Protein AF-A0A504Y8I3-F1 (afdb_monomer_lite)

Sequence (166 aa):
MLAARGIATNGRVTNEDRRWWLVHLECAPDVTPGTFVSWLDCCGTHTTKKLIERNIWTIEQVAELDSDRVDELKYKEGCLKMDVVWEHARTIITPLKQREVSGGVDIAAKKAALRKKLDEKHGEAAPAAAESASTEAHRGTAEAAVEDEAVGNIVDRMSGGKPPRA

Foldseek 3Di:
DPPPPQPPDDDDDDVVNLVVLVVCVVVVLPDAQADFLCVFRLCDPQNSVVCVVVVHTGLNSLLPDDPVVLCCCCPVSPSVCSNRSNVSSVSCNVVRVVCVVVVDVCPVVVVVVVVVVVVVVVVVVVVVVVVVVVVVVVVVVVVVVVVVVVPVPPPVPPPDDDDDDD

pLDDT: mean 77.39, std 20.17, range [30.19, 98.06]

Radius of gyration: 36.62 Å; chains: 1; bounding box: 90×104×48 Å

Organism: Leishmania donovani (NCBI:txid5661)

Secondary structure (DSSP, 8-state):
----------SSPPHHHHHHHHHHHHH-TT--TTSBGGGSTT--HHHHHHHHHTT--BHHHHHT--HHHHHIIIIIS--TTHHHHHHHHHHHHHHHHHHHHHS-TTHHHHHHHHHHHHHHHHHHHHHHHHHHHHHHHHHHHHHHHHHHHHHHHHHTTS--------

Structure (mmCIF, N/CA/C/O backbone):
data_AF-A0A504Y8I3-F1
#
_entry.id   AF-A0A504Y8I3-F1
#
loop_
_atom_site.group_PDB
_atom_site.id
_atom_site.type_symbol
_atom_site.label_atom_id
_atom_site.label_alt_id
_atom_site.label_comp_id
_atom_site.label_asym_id
_atom_site.label_entity_id
_atom_site.label_seq_id
_atom_site.pdbx_PDB_ins_code
_atom_site.Cartn_x
_atom_site.Cartn_y
_atom_site.Cartn_z
_atom_site.occupancy
_atom_site.B_iso_or_equiv
_atom_site.auth_seq_id
_atom_site.auth_comp_id
_atom_site.auth_asym_id
_atom_site.auth_atom_id
_atom_site.pdbx_PDB_model_num
ATOM 1 N N . MET A 1 1 ? 25.120 4.114 1.294 1.00 30.19 1 MET A N 1
ATOM 2 C CA . MET A 1 1 ? 24.185 4.523 2.364 1.00 30.19 1 MET A CA 1
ATOM 3 C C . MET A 1 1 ? 22.816 4.748 1.736 1.00 30.19 1 MET A C 1
ATOM 5 O O . MET A 1 1 ? 22.581 5.824 1.205 1.00 30.19 1 MET A O 1
ATOM 9 N N . LEU A 1 2 ? 21.946 3.731 1.722 1.00 36.34 2 LEU A N 1
ATOM 10 C CA . LEU A 1 2 ? 20.521 3.935 1.440 1.00 36.34 2 LEU A CA 1
ATOM 11 C C . LEU A 1 2 ? 19.955 4.626 2.682 1.00 36.34 2 LEU A C 1
ATOM 13 O O . LEU A 1 2 ? 19.836 4.000 3.734 1.00 36.34 2 LEU A O 1
ATOM 17 N N . ALA A 1 3 ? 19.721 5.933 2.610 1.00 33.91 3 ALA A N 1
ATOM 18 C CA . ALA A 1 3 ? 19.039 6.630 3.683 1.00 33.91 3 ALA A CA 1
ATOM 19 C C . ALA A 1 3 ? 17.615 6.070 3.747 1.00 33.91 3 ALA A C 1
ATOM 21 O O . ALA A 1 3 ? 16.793 6.365 2.882 1.00 33.91 3 ALA A O 1
ATOM 22 N N . ALA A 1 4 ? 17.346 5.235 4.751 1.00 41.19 4 ALA A N 1
ATOM 23 C CA . ALA A 1 4 ? 16.004 4.838 5.136 1.00 41.19 4 ALA A CA 1
ATOM 24 C C . ALA A 1 4 ? 15.274 6.092 5.630 1.00 41.19 4 ALA A C 1
ATOM 26 O O . ALA A 1 4 ? 15.180 6.355 6.829 1.00 41.19 4 ALA A O 1
ATOM 27 N N . ARG A 1 5 ? 14.796 6.919 4.699 1.00 44.06 5 ARG A N 1
ATOM 28 C CA . ARG A 1 5 ? 13.809 7.941 5.008 1.00 44.06 5 ARG A CA 1
ATOM 29 C C . ARG A 1 5 ? 12.512 7.167 5.221 1.00 44.06 5 ARG A C 1
ATOM 31 O O . ARG A 1 5 ? 11.751 6.918 4.295 1.00 44.06 5 ARG A O 1
ATOM 38 N N . GLY A 1 6 ? 12.333 6.682 6.448 1.00 51.31 6 GLY A N 1
ATOM 39 C CA . GLY A 1 6 ? 11.039 6.198 6.893 1.00 51.31 6 GLY A CA 1
ATOM 40 C C . GLY A 1 6 ? 10.037 7.328 6.702 1.00 51.31 6 GLY A C 1
ATOM 41 O O . GLY A 1 6 ? 10.349 8.492 6.973 1.00 51.31 6 GLY A O 1
ATOM 42 N N . ILE A 1 7 ? 8.856 7.001 6.194 1.00 61.41 7 ILE A N 1
ATOM 43 C CA . ILE A 1 7 ? 7.798 7.985 6.023 1.00 61.41 7 ILE A CA 1
ATOM 44 C C . ILE A 1 7 ? 7.319 8.424 7.398 1.00 61.41 7 ILE A C 1
ATOM 46 O O . ILE A 1 7 ? 6.530 7.766 8.070 1.00 61.41 7 ILE A O 1
ATOM 50 N N . ALA A 1 8 ? 7.859 9.556 7.829 1.00 62.66 8 ALA A N 1
ATOM 51 C CA . ALA A 1 8 ? 7.470 10.263 9.033 1.00 62.66 8 ALA A CA 1
ATOM 52 C C . ALA A 1 8 ? 6.562 11.443 8.667 1.00 62.66 8 ALA A C 1
ATOM 54 O O . ALA A 1 8 ? 6.709 12.535 9.217 1.00 62.66 8 ALA A O 1
ATOM 55 N N . THR A 1 9 ? 5.645 11.257 7.708 1.00 68.94 9 THR A N 1
ATOM 56 C CA . THR A 1 9 ? 4.693 12.312 7.358 1.00 68.94 9 THR A CA 1
ATOM 57 C C . THR A 1 9 ? 3.818 12.586 8.576 1.00 68.94 9 THR A C 1
ATOM 59 O O . THR A 1 9 ? 3.027 11.749 9.033 1.00 68.94 9 THR A O 1
ATOM 62 N N . ASN A 1 10 ? 4.010 13.772 9.144 1.00 67.12 10 ASN A N 1
ATOM 63 C CA . ASN A 1 10 ? 3.197 14.312 10.216 1.00 67.12 10 ASN A CA 1
ATOM 64 C C . ASN A 1 10 ? 2.213 15.293 9.580 1.00 67.12 10 ASN A C 1
ATOM 66 O O . ASN A 1 10 ? 2.591 16.394 9.193 1.00 67.12 10 ASN A O 1
ATOM 70 N N . GLY A 1 11 ? 0.957 14.870 9.430 1.00 75.69 11 GLY A N 1
ATOM 71 C CA . GLY A 1 11 ? -0.076 15.645 8.744 1.00 75.69 11 GLY A CA 1
ATOM 72 C C . GLY A 1 11 ? -0.423 15.063 7.375 1.00 75.69 11 GLY A C 1
ATOM 73 O O . GLY A 1 11 ? -0.600 13.856 7.248 1.00 75.69 11 GLY A O 1
ATOM 74 N N . ARG A 1 12 ? -0.578 15.926 6.365 1.00 85.06 12 ARG A N 1
ATOM 75 C CA . ARG A 1 12 ? -1.022 15.534 5.017 1.00 85.06 12 ARG A CA 1
ATOM 76 C C . ARG A 1 12 ? 0.132 14.983 4.179 1.00 85.06 12 ARG A C 1
ATOM 78 O O . ARG A 1 12 ? 1.238 15.508 4.242 1.00 85.06 12 ARG A O 1
ATOM 85 N N . VAL A 1 13 ? -0.171 13.991 3.345 1.00 91.38 13 VAL A N 1
ATOM 86 C CA . VAL A 1 13 ? 0.740 13.474 2.314 1.00 91.38 13 VAL A CA 1
ATOM 87 C C . VAL A 1 13 ? 1.003 14.552 1.264 1.00 91.38 13 VAL A C 1
ATOM 89 O O . VAL A 1 13 ? 0.070 15.135 0.705 1.00 91.38 13 VAL A O 1
ATOM 92 N N . THR A 1 14 ? 2.277 14.818 0.992 1.00 92.50 14 THR A N 1
ATOM 93 C CA . THR A 1 14 ? 2.736 15.834 0.038 1.00 92.50 14 THR A CA 1
ATOM 94 C C . THR A 1 14 ? 3.143 15.217 -1.302 1.00 92.50 14 THR A C 1
ATOM 96 O O . THR A 1 14 ? 3.294 14.003 -1.441 1.00 92.50 14 THR A O 1
ATOM 99 N N . ASN A 1 15 ? 3.370 16.058 -2.316 1.00 92.56 15 ASN A N 1
ATOM 100 C CA . ASN A 1 15 ? 3.905 15.593 -3.600 1.00 92.56 15 ASN A CA 1
ATOM 101 C C . ASN A 1 15 ? 5.332 15.031 -3.483 1.00 92.56 15 ASN A C 1
ATOM 103 O O . ASN A 1 15 ? 5.707 14.179 -4.287 1.00 92.56 15 ASN A O 1
ATOM 107 N N . GLU A 1 16 ? 6.117 15.476 -2.495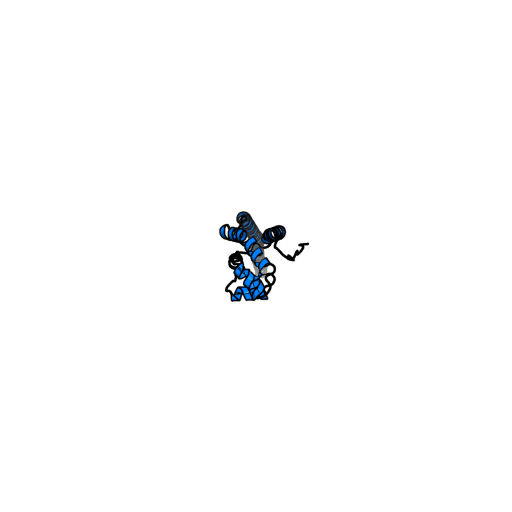 1.00 91.19 16 GLU A N 1
ATOM 108 C CA . GLU A 1 16 ? 7.448 14.920 -2.226 1.00 91.19 16 GLU A CA 1
ATOM 109 C C . GLU A 1 16 ? 7.338 13.470 -1.739 1.00 91.19 16 GLU A C 1
ATOM 111 O O . GLU A 1 16 ? 8.031 12.602 -2.267 1.00 91.19 16 GLU A O 1
ATOM 116 N N . ASP A 1 17 ? 6.400 13.188 -0.827 1.00 92.38 17 ASP A N 1
ATOM 117 C CA . ASP A 1 17 ? 6.122 11.827 -0.344 1.00 92.38 17 ASP A CA 1
ATOM 118 C C . ASP A 1 17 ? 5.667 10.913 -1.493 1.00 92.38 17 ASP A C 1
ATOM 120 O O . ASP A 1 17 ? 6.167 9.801 -1.665 1.00 92.38 17 ASP A O 1
ATOM 124 N N . ARG A 1 18 ? 4.777 11.412 -2.360 1.00 94.31 18 ARG A N 1
ATOM 125 C CA . ARG A 1 18 ? 4.330 10.659 -3.542 1.00 94.31 18 ARG A CA 1
ATOM 126 C C . ARG A 1 18 ? 5.480 10.352 -4.490 1.00 94.31 18 ARG A C 1
ATOM 128 O O . ARG A 1 18 ? 5.577 9.243 -5.014 1.00 94.31 18 ARG A O 1
ATOM 135 N N . ARG A 1 19 ? 6.368 11.323 -4.718 1.00 93.25 19 ARG A N 1
ATOM 136 C CA . ARG A 1 19 ? 7.543 11.121 -5.571 1.00 93.25 19 ARG A CA 1
ATOM 137 C C . ARG A 1 19 ? 8.513 10.122 -4.947 1.00 93.25 19 ARG A C 1
ATOM 139 O O . ARG A 1 19 ? 9.066 9.305 -5.679 1.00 93.25 19 ARG A O 1
ATOM 146 N N . TRP A 1 20 ? 8.682 10.162 -3.628 1.00 92.75 20 TRP A N 1
ATOM 147 C CA . TRP A 1 20 ? 9.490 9.202 -2.883 1.00 92.75 20 TRP A CA 1
ATOM 148 C C . TRP A 1 20 ? 8.994 7.766 -3.082 1.00 92.75 20 TRP A C 1
ATOM 150 O O . TRP A 1 20 ? 9.799 6.910 -3.455 1.00 92.75 20 TRP A O 1
ATOM 160 N N . TRP A 1 21 ? 7.687 7.516 -2.944 1.00 94.62 21 TRP A N 1
ATOM 161 C CA . TRP A 1 21 ? 7.088 6.202 -3.214 1.00 94.62 21 TRP A CA 1
ATOM 162 C C . TRP A 1 21 ? 7.336 5.711 -4.633 1.00 94.62 21 TRP A C 1
ATOM 164 O O . TRP A 1 21 ? 7.724 4.564 -4.830 1.00 94.62 21 TRP A O 1
ATOM 174 N N . LEU A 1 22 ? 7.158 6.580 -5.627 1.00 92.19 22 LEU A N 1
ATOM 175 C CA . LEU A 1 22 ? 7.360 6.206 -7.027 1.00 92.19 22 LEU A CA 1
ATOM 176 C C . LEU A 1 22 ? 8.813 5.818 -7.322 1.00 92.19 22 LEU A C 1
ATOM 178 O O . LEU A 1 22 ? 9.038 4.864 -8.060 1.00 92.19 22 LEU A O 1
ATOM 182 N N . VAL A 1 23 ? 9.785 6.518 -6.728 1.00 89.69 23 VAL A N 1
ATOM 183 C CA . VAL A 1 23 ? 11.209 6.160 -6.844 1.00 89.69 23 VAL A CA 1
ATOM 184 C C . VAL A 1 23 ? 11.486 4.821 -6.151 1.00 89.69 23 VAL A C 1
ATOM 186 O O . VAL A 1 23 ? 12.142 3.957 -6.723 1.00 89.69 23 VAL A O 1
ATOM 189 N N . HIS A 1 24 ? 10.941 4.600 -4.952 1.00 89.00 24 HIS A N 1
ATOM 190 C CA . HIS A 1 24 ? 11.156 3.350 -4.209 1.00 89.00 24 HIS A CA 1
ATOM 191 C C . HIS A 1 24 ? 10.450 2.145 -4.833 1.00 8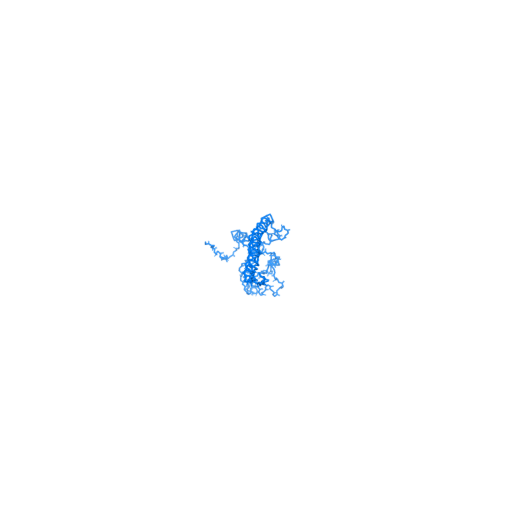9.00 24 HIS A C 1
ATOM 193 O O . HIS A 1 24 ? 10.888 1.011 -4.644 1.00 89.00 24 HIS A O 1
ATOM 199 N N . LEU A 1 25 ? 9.415 2.371 -5.643 1.00 88.50 25 LEU A N 1
ATOM 200 C CA . LEU A 1 25 ? 8.758 1.318 -6.408 1.00 88.50 25 LEU A CA 1
ATOM 201 C C . LEU A 1 25 ? 9.702 0.672 -7.439 1.00 88.50 25 LEU A C 1
ATOM 203 O O . LEU A 1 25 ? 9.467 -0.459 -7.864 1.00 88.50 25 LEU A O 1
ATOM 207 N N . GLU A 1 26 ? 10.764 1.352 -7.878 1.00 83.44 26 GLU A N 1
ATOM 208 C CA . GLU A 1 26 ? 11.809 0.760 -8.732 1.00 83.44 26 GLU A CA 1
ATOM 209 C C . GLU A 1 26 ? 12.683 -0.242 -7.966 1.00 83.44 26 GLU A C 1
ATOM 211 O O . GLU A 1 26 ? 13.138 -1.227 -8.543 1.00 83.44 26 GLU A O 1
ATOM 216 N N . CYS A 1 27 ? 12.861 -0.047 -6.655 1.00 85.88 27 CYS A N 1
ATOM 217 C CA . CYS A 1 27 ? 13.613 -0.965 -5.799 1.00 85.88 27 CYS A CA 1
ATOM 218 C C . CYS A 1 27 ? 12.859 -2.271 -5.499 1.00 85.88 27 CYS A C 1
ATOM 220 O O . CYS A 1 27 ? 13.483 -3.229 -5.047 1.00 85.88 27 CYS A O 1
ATOM 222 N N . ALA A 1 28 ? 11.547 -2.316 -5.745 1.00 86.38 28 ALA A N 1
ATOM 223 C CA . ALA A 1 28 ? 10.684 -3.462 -5.467 1.00 86.38 28 ALA A CA 1
ATOM 224 C C . ALA A 1 28 ? 10.021 -3.978 -6.767 1.00 86.38 28 ALA A C 1
ATOM 226 O O . ALA A 1 28 ? 8.855 -3.677 -7.048 1.00 86.38 28 ALA A O 1
ATOM 227 N N . PRO A 1 29 ? 10.773 -4.696 -7.626 1.00 85.12 29 PRO A N 1
ATOM 228 C CA . PRO A 1 29 ? 10.298 -5.135 -8.942 1.00 85.12 29 PRO A CA 1
ATOM 229 C C . PRO A 1 29 ? 9.290 -6.294 -8.889 1.00 85.12 29 PRO A C 1
ATOM 231 O O . PRO A 1 29 ? 8.608 -6.553 -9.879 1.00 85.12 29 PRO A O 1
ATOM 234 N N . ASP A 1 30 ? 9.228 -7.005 -7.768 1.00 85.12 30 ASP A N 1
ATOM 235 C CA . ASP A 1 30 ? 8.361 -8.150 -7.481 1.00 85.12 30 ASP A CA 1
ATOM 236 C C . ASP A 1 30 ? 6.987 -7.750 -6.919 1.00 85.12 30 ASP A C 1
ATOM 238 O O . ASP A 1 30 ? 6.089 -8.585 -6.816 1.00 85.12 30 ASP A O 1
ATOM 242 N N . VAL A 1 31 ? 6.801 -6.471 -6.588 1.00 90.88 31 VAL A N 1
ATOM 243 C CA . VAL A 1 31 ? 5.529 -5.948 -6.083 1.00 90.88 31 VAL A CA 1
ATOM 244 C C . VAL A 1 31 ? 4.518 -5.844 -7.220 1.00 90.88 31 VAL A C 1
ATOM 246 O O . VAL A 1 31 ? 4.808 -5.335 -8.305 1.00 90.88 31 VAL A O 1
ATOM 249 N N . THR A 1 32 ? 3.304 -6.306 -6.944 1.00 93.50 32 THR A N 1
ATOM 250 C CA . THR A 1 32 ? 2.164 -6.356 -7.866 1.00 93.50 32 THR A CA 1
ATOM 251 C C . THR A 1 32 ? 0.945 -5.679 -7.227 1.00 93.50 32 THR A C 1
ATOM 253 O O . THR A 1 32 ? 0.932 -5.481 -6.009 1.00 93.50 32 THR A O 1
ATOM 256 N N . PRO A 1 33 ? -0.109 -5.337 -7.993 1.00 95.75 33 PRO A N 1
ATOM 257 C CA . PRO A 1 33 ? -1.368 -4.850 -7.414 1.00 95.75 33 PRO A CA 1
ATOM 258 C C . PRO A 1 33 ? -1.976 -5.805 -6.371 1.00 95.75 33 PRO A C 1
ATOM 260 O O . PRO A 1 33 ? -2.548 -5.358 -5.375 1.00 95.75 33 PRO A O 1
ATOM 263 N N . GLY A 1 34 ? -1.790 -7.115 -6.567 1.00 95.62 34 GLY A N 1
ATOM 264 C CA . GLY A 1 34 ? -2.233 -8.174 -5.659 1.00 95.62 34 GLY A CA 1
ATOM 265 C C . GLY A 1 34 ? -1.330 -8.410 -4.443 1.00 95.62 34 GLY A C 1
ATOM 266 O O . GLY A 1 34 ? -1.627 -9.286 -3.631 1.00 95.62 34 GLY A O 1
ATOM 267 N N . THR A 1 35 ? -0.231 -7.665 -4.289 1.00 96.38 35 THR A N 1
ATOM 268 C CA . THR A 1 35 ? 0.655 -7.801 -3.126 1.00 96.38 35 THR A CA 1
ATOM 269 C C . THR A 1 35 ? -0.097 -7.480 -1.830 1.00 96.38 35 THR A C 1
ATOM 271 O O . THR A 1 35 ? -0.979 -6.621 -1.786 1.00 96.38 35 THR A O 1
ATOM 274 N N . PHE A 1 36 ? 0.249 -8.207 -0.766 1.00 97.69 36 PHE A N 1
ATOM 275 C CA . PHE A 1 36 ? -0.415 -8.120 0.530 1.00 97.69 36 PHE A CA 1
ATOM 276 C C . PHE A 1 36 ? -0.250 -6.739 1.194 1.00 97.69 36 PHE A C 1
ATOM 278 O O . PHE A 1 36 ? 0.821 -6.131 1.128 1.00 97.69 36 PHE A O 1
ATOM 285 N N . VAL A 1 37 ? -1.297 -6.261 1.883 1.00 96.00 37 VAL A N 1
ATOM 286 C CA . VAL A 1 37 ? -1.380 -4.888 2.436 1.00 96.00 37 VAL A CA 1
ATOM 287 C C . VAL A 1 37 ? -0.249 -4.496 3.387 1.00 96.00 37 VAL A C 1
ATOM 289 O O . VAL A 1 37 ? 0.071 -3.315 3.485 1.00 96.00 37 VAL A O 1
ATOM 292 N N . SER A 1 38 ? 0.396 -5.453 4.065 1.00 94.19 38 SER A N 1
ATOM 293 C CA . SER A 1 38 ? 1.483 -5.145 5.006 1.00 94.19 38 SER A CA 1
ATOM 294 C C . SER A 1 38 ? 2.749 -4.607 4.337 1.00 94.19 38 SER A C 1
ATOM 296 O O . SER A 1 38 ? 3.659 -4.183 5.040 1.00 94.19 38 SER A O 1
ATOM 298 N N . TRP A 1 39 ? 2.840 -4.665 3.005 1.00 95.81 39 TRP A N 1
ATOM 299 C CA . TRP A 1 39 ? 3.931 -4.044 2.257 1.00 95.81 39 TRP A CA 1
ATOM 300 C C . TRP A 1 39 ? 3.827 -2.511 2.237 1.00 95.81 39 TRP A C 1
ATOM 302 O O . TRP A 1 39 ? 4.835 -1.827 2.095 1.00 95.81 39 TRP A O 1
ATOM 312 N N . LEU A 1 40 ? 2.621 -1.957 2.399 1.00 95.62 40 LEU A N 1
ATOM 313 C CA . LEU A 1 40 ? 2.412 -0.513 2.388 1.00 95.62 40 LEU A CA 1
ATOM 314 C C . LEU A 1 40 ? 3.074 0.155 3.601 1.00 95.62 40 LEU A C 1
ATOM 316 O O . LEU A 1 40 ? 2.909 -0.272 4.745 1.00 95.62 40 LEU A O 1
ATOM 320 N N . ASP A 1 41 ? 3.758 1.269 3.346 1.00 93.50 41 ASP A N 1
ATOM 321 C CA . ASP A 1 41 ? 4.302 2.136 4.390 1.00 93.50 41 ASP A CA 1
ATOM 322 C C . ASP A 1 41 ? 3.261 2.495 5.455 1.00 93.50 41 ASP A C 1
ATOM 324 O O . ASP A 1 41 ? 2.103 2.796 5.163 1.00 93.50 41 ASP A O 1
ATOM 328 N N . CYS A 1 42 ? 3.704 2.475 6.715 1.00 92.00 42 CYS A N 1
ATOM 329 C CA . CYS A 1 42 ? 2.881 2.721 7.901 1.00 92.00 42 CYS A CA 1
ATOM 330 C C . CYS A 1 42 ? 1.715 1.729 8.117 1.00 92.00 42 CYS A C 1
ATOM 332 O O . CYS A 1 42 ? 0.904 1.943 9.026 1.00 92.00 42 CYS A O 1
ATOM 334 N N . CYS A 1 43 ? 1.645 0.616 7.375 1.00 93.50 43 CYS A N 1
ATOM 335 C CA . CYS A 1 43 ? 0.665 -0.446 7.611 1.00 93.50 43 CYS A CA 1
ATOM 336 C C . CYS A 1 43 ? 1.108 -1.369 8.759 1.00 93.50 43 CYS A C 1
ATOM 338 O O . CYS A 1 43 ? 1.597 -2.482 8.566 1.00 93.50 43 CYS A O 1
ATOM 340 N N . GLY A 1 44 ? 0.950 -0.881 9.992 1.00 94.38 44 GLY A N 1
ATOM 341 C CA . GLY A 1 44 ? 1.237 -1.654 11.200 1.00 94.38 44 GLY A CA 1
ATOM 342 C C . GLY A 1 44 ? 0.289 -2.843 11.399 1.00 94.38 44 GLY A C 1
ATOM 343 O O . GLY A 1 44 ? -0.773 -2.936 10.786 1.00 94.38 44 GLY A O 1
ATOM 344 N N . THR A 1 45 ? 0.638 -3.737 12.327 1.00 96.44 45 THR A N 1
ATOM 345 C CA . THR A 1 45 ? -0.116 -4.977 12.598 1.00 96.44 45 THR A CA 1
ATOM 346 C C . THR A 1 45 ? -1.590 -4.740 12.925 1.00 96.44 45 THR A C 1
ATOM 348 O O . THR A 1 45 ? -2.441 -5.508 12.482 1.00 96.44 45 THR A O 1
ATOM 351 N N . HIS A 1 46 ? -1.905 -3.681 13.674 1.00 96.69 46 HIS A N 1
ATOM 352 C CA . HIS A 1 46 ? -3.282 -3.312 13.995 1.00 96.69 46 HIS A CA 1
ATOM 353 C C . HIS A 1 46 ? -4.079 -2.930 12.736 1.00 96.69 46 HIS A C 1
ATOM 355 O O . HIS A 1 46 ? -5.142 -3.496 12.493 1.00 96.69 46 HIS A O 1
ATOM 361 N N . THR A 1 47 ? -3.533 -2.041 11.899 1.00 96.62 47 THR A N 1
ATOM 362 C CA . THR A 1 47 ? -4.151 -1.637 10.625 1.00 96.62 47 THR A CA 1
ATOM 363 C C . THR A 1 47 ? -4.359 -2.842 9.712 1.00 96.62 47 THR A C 1
ATOM 365 O O . THR A 1 47 ? -5.461 -3.050 9.215 1.00 96.62 47 THR A O 1
ATOM 368 N N . THR A 1 48 ? -3.345 -3.700 9.57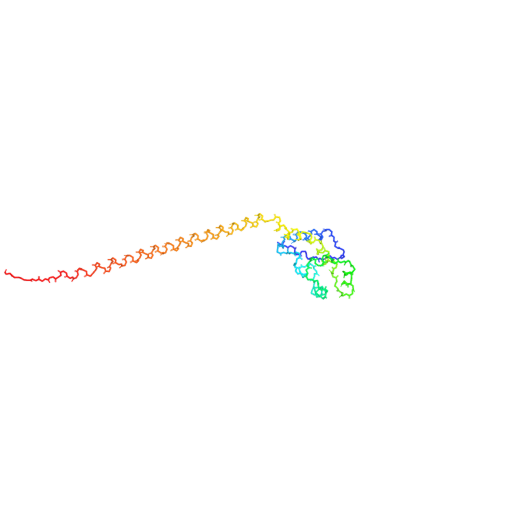4 1.00 97.31 48 THR A N 1
ATOM 369 C CA . THR A 1 48 ? -3.430 -4.930 8.775 1.00 97.31 48 THR A CA 1
ATOM 370 C C . THR A 1 48 ? -4.569 -5.838 9.245 1.00 97.31 48 THR A C 1
ATOM 372 O O . THR A 1 48 ? -5.359 -6.296 8.426 1.00 97.31 48 THR A O 1
ATOM 375 N N . LYS A 1 49 ? -4.721 -6.059 10.559 1.00 97.88 49 LYS A N 1
ATOM 376 C CA . LYS A 1 49 ? -5.833 -6.862 11.102 1.00 97.88 49 LYS A CA 1
ATOM 377 C C . LYS A 1 49 ? -7.198 -6.250 10.779 1.00 97.88 49 LYS A C 1
ATOM 379 O O . LYS A 1 49 ? -8.088 -6.968 10.340 1.00 97.88 49 LYS A O 1
ATOM 384 N N . LYS A 1 50 ? -7.350 -4.931 10.927 1.00 97.94 50 LYS A N 1
ATOM 385 C CA . LYS A 1 50 ? -8.610 -4.223 10.639 1.00 97.94 50 LYS A CA 1
ATOM 386 C C . LYS A 1 50 ? -8.985 -4.192 9.160 1.00 97.94 50 LYS A C 1
ATOM 388 O O . LYS A 1 50 ? -10.176 -4.152 8.842 1.00 97.94 50 LYS A O 1
ATOM 393 N N . LEU A 1 51 ? -7.994 -4.240 8.271 1.00 97.44 51 LEU A N 1
ATOM 394 C CA . LEU A 1 51 ? -8.201 -4.434 6.836 1.00 97.44 51 LEU A CA 1
ATOM 395 C C . LEU A 1 51 ? -8.655 -5.868 6.533 1.00 97.44 51 LEU A C 1
ATOM 397 O O . LEU A 1 51 ? -9.658 -6.052 5.845 1.00 97.44 51 LEU A O 1
ATOM 401 N N . ILE A 1 52 ? -8.007 -6.870 7.132 1.00 97.38 52 ILE A N 1
ATOM 402 C CA . ILE A 1 52 ? -8.391 -8.285 6.993 1.00 97.38 52 ILE A CA 1
ATOM 403 C C . ILE A 1 52 ? -9.820 -8.536 7.496 1.00 97.38 52 ILE A C 1
ATOM 405 O O . ILE A 1 52 ? -10.596 -9.197 6.811 1.00 97.38 52 ILE A O 1
ATOM 409 N N . GLU A 1 53 ? -10.208 -7.960 8.640 1.00 97.06 53 GLU A N 1
ATOM 410 C CA . GLU A 1 53 ? -11.580 -8.033 9.181 1.00 97.06 53 GLU A CA 1
ATOM 411 C C . GLU A 1 53 ? -12.638 -7.503 8.192 1.00 97.06 53 GLU A C 1
ATOM 413 O O . GLU A 1 53 ? -13.789 -7.932 8.222 1.00 97.06 53 GLU A O 1
ATOM 418 N N . ARG A 1 54 ? -12.250 -6.600 7.283 1.00 96.00 54 ARG A N 1
ATOM 419 C CA . ARG A 1 54 ? -13.101 -6.026 6.224 1.00 96.00 54 ARG A CA 1
ATOM 420 C C . ARG A 1 54 ? -12.925 -6.709 4.866 1.00 96.00 54 ARG A C 1
ATOM 422 O O . ARG A 1 54 ? -13.400 -6.182 3.861 1.00 96.00 54 ARG A O 1
ATOM 429 N N . ASN A 1 55 ? -12.261 -7.864 4.835 1.00 97.69 55 ASN A N 1
ATOM 430 C CA . ASN A 1 55 ? -11.931 -8.622 3.631 1.00 97.69 55 ASN A CA 1
ATOM 431 C C . ASN A 1 55 ? -11.058 -7.845 2.622 1.00 97.69 55 ASN A C 1
ATOM 433 O O . ASN A 1 55 ? -11.205 -7.996 1.409 1.00 97.69 55 ASN A O 1
ATOM 437 N N . ILE A 1 56 ? -10.151 -7.004 3.127 1.00 97.88 56 ILE A N 1
ATOM 438 C CA . ILE A 1 56 ? -9.185 -6.239 2.332 1.00 97.88 56 ILE A CA 1
ATOM 439 C C . ILE A 1 56 ? -7.802 -6.859 2.538 1.00 97.88 56 ILE A C 1
ATOM 441 O O . ILE A 1 56 ? -7.236 -6.800 3.630 1.00 97.88 56 ILE A O 1
ATOM 445 N N . TRP A 1 57 ? -7.262 -7.449 1.475 1.00 97.81 57 TRP A N 1
ATOM 446 C CA . TRP A 1 57 ? -6.032 -8.245 1.502 1.00 97.81 57 TRP A CA 1
ATOM 447 C C . TRP A 1 57 ? -4.934 -7.689 0.603 1.00 97.81 57 TRP A C 1
ATOM 449 O O . TRP A 1 57 ? -3.761 -7.975 0.837 1.00 97.81 57 TRP A O 1
ATOM 459 N N . THR A 1 58 ? -5.288 -6.879 -0.391 1.00 98.06 58 THR A N 1
ATOM 460 C CA . THR A 1 58 ? -4.374 -6.448 -1.457 1.00 98.06 58 THR A CA 1
ATOM 461 C C . THR A 1 58 ? -4.235 -4.930 -1.537 1.00 98.06 58 THR A C 1
ATOM 463 O O . THR A 1 58 ? -5.116 -4.187 -1.096 1.00 98.06 58 THR A O 1
ATOM 466 N N . ILE A 1 59 ? -3.129 -4.466 -2.128 1.00 97.56 59 ILE A N 1
ATOM 467 C CA . ILE A 1 59 ? -2.889 -3.040 -2.405 1.00 97.56 59 ILE A CA 1
ATOM 468 C C . ILE A 1 59 ? -4.004 -2.456 -3.282 1.00 97.56 59 ILE A C 1
ATOM 470 O O . ILE A 1 59 ? -4.467 -1.347 -3.017 1.00 97.56 59 ILE A O 1
ATOM 474 N N . GLU A 1 60 ? -4.465 -3.199 -4.290 1.00 97.38 60 GLU A N 1
ATOM 475 C CA . GLU A 1 60 ? -5.568 -2.780 -5.161 1.00 97.38 60 GLU A CA 1
ATOM 476 C C . GLU A 1 60 ? -6.845 -2.470 -4.375 1.00 97.38 60 GLU A C 1
ATOM 478 O O . GLU A 1 60 ? -7.382 -1.368 -4.485 1.00 97.38 60 GLU A O 1
ATOM 483 N N . GLN A 1 61 ? -7.270 -3.388 -3.507 1.00 97.94 61 GLN A N 1
ATOM 484 C CA . GLN A 1 61 ? -8.470 -3.201 -2.689 1.00 97.94 61 GLN A CA 1
ATOM 485 C C . GLN A 1 61 ? -8.342 -2.019 -1.721 1.00 97.94 61 GLN A C 1
ATOM 487 O O . GLN A 1 61 ? -9.329 -1.339 -1.449 1.00 97.94 61 GLN A O 1
ATOM 492 N N . VAL A 1 62 ? -7.140 -1.756 -1.192 1.00 97.62 62 VAL A N 1
ATOM 493 C CA . VAL A 1 62 ? -6.895 -0.571 -0.353 1.00 97.62 62 VAL A CA 1
ATOM 494 C C . VAL A 1 62 ? -7.020 0.710 -1.176 1.00 97.62 62 VAL A C 1
ATOM 496 O O . VAL A 1 62 ? -7.630 1.667 -0.706 1.00 97.62 62 VAL A O 1
ATOM 499 N N . ALA A 1 63 ? -6.480 0.747 -2.396 1.00 97.31 63 ALA A N 1
ATOM 500 C CA . ALA A 1 63 ? -6.544 1.929 -3.259 1.00 97.31 63 ALA A CA 1
ATOM 501 C C . ALA A 1 63 ? -7.980 2.284 -3.693 1.00 97.31 63 ALA A C 1
ATOM 503 O O . ALA A 1 63 ? -8.269 3.453 -3.959 1.00 97.31 63 ALA A O 1
ATOM 504 N N . GLU A 1 64 ? -8.865 1.287 -3.742 1.00 97.00 64 GLU A N 1
ATOM 505 C CA . GLU A 1 64 ? -10.286 1.425 -4.082 1.00 97.00 64 GLU A CA 1
ATOM 506 C C . GLU A 1 64 ? -11.171 1.871 -2.911 1.00 97.00 64 GLU A C 1
ATOM 508 O O . GLU A 1 64 ? -12.350 2.158 -3.118 1.00 97.00 64 GLU A O 1
ATOM 513 N N . LEU A 1 65 ? -10.632 1.966 -1.689 1.00 96.75 65 LEU A N 1
ATOM 514 C CA . LEU A 1 65 ? -11.397 2.478 -0.553 1.00 96.75 65 LEU A CA 1
ATOM 515 C C . LEU A 1 65 ? -11.849 3.921 -0.791 1.00 96.75 65 LEU A C 1
ATOM 517 O O . LEU A 1 65 ? -11.089 4.763 -1.280 1.00 96.75 65 LEU A O 1
ATOM 521 N N . ASP A 1 66 ? -13.081 4.207 -0.390 1.00 96.00 66 ASP A N 1
ATOM 522 C CA . ASP A 1 66 ? -13.623 5.554 -0.276 1.00 96.00 66 ASP A CA 1
ATOM 523 C C . ASP A 1 66 ? -13.124 6.254 0.997 1.00 96.00 66 ASP A C 1
ATOM 525 O O . ASP A 1 66 ? -12.681 5.618 1.960 1.00 96.00 66 ASP A O 1
ATOM 529 N N . SER A 1 67 ? -13.198 7.587 0.996 1.00 94.44 67 SER A N 1
ATOM 530 C CA . SER A 1 67 ? -12.765 8.415 2.125 1.00 94.44 67 SER A CA 1
ATOM 531 C C . SER A 1 67 ? -13.519 8.097 3.411 1.00 94.44 67 SER A C 1
ATOM 533 O O . SER A 1 67 ? -12.908 8.092 4.477 1.00 94.44 67 SER A O 1
ATOM 535 N N . ASP A 1 68 ? -14.813 7.785 3.322 1.00 96.56 68 ASP A N 1
ATOM 536 C CA . ASP A 1 68 ? -15.653 7.575 4.500 1.00 96.56 68 ASP A CA 1
ATOM 537 C C . ASP A 1 68 ? -15.223 6.293 5.223 1.00 96.56 68 ASP A C 1
ATOM 539 O O . ASP A 1 68 ? -15.012 6.300 6.436 1.00 96.56 68 ASP A O 1
ATOM 543 N N . ARG A 1 69 ? -14.958 5.206 4.485 1.00 95.88 69 ARG A N 1
ATOM 544 C CA . ARG A 1 69 ? -14.388 3.966 5.050 1.00 95.88 69 ARG A CA 1
ATOM 545 C C . ARG A 1 69 ? -12.995 4.165 5.642 1.00 95.88 69 ARG A C 1
ATOM 547 O O . ARG A 1 69 ? -12.666 3.528 6.647 1.00 95.88 69 ARG A O 1
ATOM 554 N N . VAL A 1 70 ? -12.168 5.016 5.036 1.00 96.50 70 VAL A N 1
ATOM 555 C CA . VAL A 1 70 ? -10.839 5.361 5.571 1.00 96.50 70 VAL A CA 1
ATOM 556 C C . VAL A 1 70 ? -10.974 6.117 6.893 1.00 96.50 70 VAL A C 1
ATOM 558 O O . VAL A 1 70 ? -10.270 5.788 7.852 1.00 96.50 70 VAL A O 1
ATOM 561 N N . ASP A 1 71 ? -11.912 7.056 6.982 1.00 95.56 71 ASP A N 1
ATOM 562 C CA . ASP A 1 71 ? -12.202 7.796 8.210 1.00 95.56 71 ASP A CA 1
ATOM 563 C C . ASP A 1 71 ? -12.774 6.884 9.301 1.00 95.56 71 ASP A C 1
ATOM 565 O O . ASP A 1 71 ? -12.372 6.982 10.461 1.00 95.56 71 ASP A O 1
ATOM 569 N N . GLU A 1 72 ? -13.634 5.924 8.960 1.00 96.62 72 GLU A N 1
ATOM 570 C CA . GLU A 1 72 ? -14.094 4.917 9.921 1.00 96.62 72 GLU A CA 1
ATOM 571 C C . GLU A 1 72 ? -12.941 4.074 10.473 1.00 96.62 72 GLU A C 1
ATOM 573 O O . GLU A 1 72 ? -12.820 3.899 11.689 1.00 96.62 72 GLU A O 1
ATOM 578 N N . LEU A 1 73 ? -12.052 3.593 9.602 1.00 96.31 73 LEU A N 1
ATOM 579 C CA . LEU A 1 73 ? -10.859 2.850 10.009 1.00 96.31 73 LEU A CA 1
ATOM 580 C C . LEU A 1 73 ? -9.932 3.699 10.889 1.00 96.31 73 LEU A C 1
ATOM 582 O O . LEU A 1 73 ? -9.373 3.201 11.869 1.00 96.31 73 LEU A O 1
ATOM 586 N N . LYS A 1 74 ? -9.773 4.984 10.573 1.00 95.56 74 LYS A N 1
ATOM 587 C CA . LYS A 1 74 ? -8.893 5.892 11.313 1.00 95.56 74 LYS A CA 1
ATOM 588 C C . LYS A 1 74 ? -9.462 6.267 12.679 1.00 95.56 74 LYS A C 1
ATOM 590 O O . LYS A 1 74 ? -8.759 6.150 13.682 1.00 95.56 74 LYS A O 1
ATOM 595 N N . TYR A 1 75 ? -10.716 6.706 12.720 1.00 95.50 75 TYR A N 1
ATOM 596 C CA . TYR A 1 75 ? -11.309 7.344 13.895 1.00 95.50 75 TYR A CA 1
ATOM 597 C C . TYR A 1 75 ? -12.142 6.398 14.763 1.00 95.50 75 TYR A C 1
ATOM 599 O O . TYR A 1 75 ? -12.152 6.579 15.979 1.00 95.50 75 TYR A O 1
ATOM 607 N N . LYS A 1 76 ? -12.817 5.393 14.186 1.00 96.31 76 LYS A N 1
ATOM 608 C CA . LYS A 1 76 ? -13.609 4.419 14.965 1.00 96.31 76 LYS A CA 1
ATOM 609 C C . LYS A 1 76 ? -12.774 3.209 15.374 1.00 96.31 76 LYS A C 1
ATOM 611 O O . LYS A 1 76 ? -12.847 2.778 16.517 1.00 96.31 76 LYS A O 1
ATOM 616 N N . GLU A 1 77 ? -11.969 2.677 14.455 1.00 94.25 77 GLU A N 1
ATOM 617 C CA . GLU A 1 77 ? -11.156 1.480 14.722 1.00 94.25 77 GLU A CA 1
ATOM 618 C C . GLU A 1 77 ? -9.774 1.808 15.297 1.00 94.25 77 GLU A C 1
ATOM 620 O O . GLU A 1 77 ? -9.121 0.923 15.834 1.00 94.25 77 GLU A O 1
ATOM 625 N N . GLY A 1 78 ? -9.305 3.055 15.193 1.00 94.12 78 GLY A N 1
ATOM 626 C CA . GLY A 1 78 ? -8.008 3.474 15.736 1.00 94.12 78 GLY A CA 1
ATOM 627 C C . GLY A 1 78 ? -6.804 3.166 14.836 1.00 94.12 78 GLY A C 1
ATOM 628 O O . GLY A 1 78 ? -5.673 3.066 15.317 1.00 94.12 78 GLY A O 1
ATOM 629 N N . CYS A 1 79 ? -6.999 3.019 13.522 1.00 94.31 79 CYS A N 1
ATOM 630 C CA . CYS A 1 79 ? -5.902 2.860 12.563 1.00 94.31 79 CYS A CA 1
ATOM 631 C C . CYS A 1 79 ? -5.211 4.213 12.301 1.00 94.31 79 CYS A C 1
ATOM 633 O O . CYS A 1 79 ? -5.494 4.894 11.316 1.00 94.31 79 CYS A O 1
ATOM 635 N N . LEU A 1 80 ? -4.2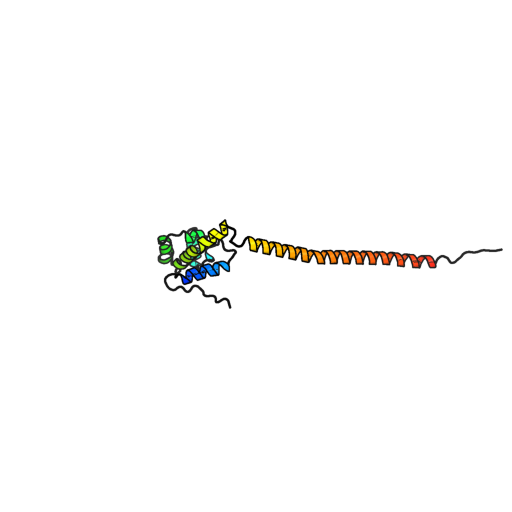85 4.602 13.186 1.00 90.94 80 LEU A N 1
ATOM 636 C CA . LEU A 1 80 ? -3.692 5.951 13.260 1.00 90.94 80 LEU A CA 1
ATOM 637 C C . LEU A 1 80 ? -3.158 6.530 11.936 1.00 90.94 80 LEU A C 1
ATOM 639 O O . LEU A 1 80 ? -3.255 7.736 11.726 1.00 90.94 80 LEU A O 1
ATOM 643 N N . LYS A 1 81 ? -2.568 5.696 11.071 1.00 93.38 81 LYS A N 1
ATOM 644 C CA . LYS A 1 81 ? -1.936 6.100 9.798 1.00 93.38 81 LYS A CA 1
ATOM 645 C C . LYS A 1 81 ? -2.674 5.560 8.568 1.00 93.38 81 LYS A C 1
ATOM 647 O O . LYS A 1 81 ? -2.065 5.370 7.518 1.00 93.38 81 LYS A O 1
ATOM 652 N N . MET A 1 82 ? -3.971 5.268 8.697 1.00 95.50 82 MET A N 1
ATOM 653 C CA . MET A 1 82 ? -4.761 4.704 7.597 1.00 95.50 82 MET A CA 1
ATOM 654 C C . MET A 1 82 ? -4.830 5.635 6.379 1.00 95.50 82 MET A C 1
ATOM 656 O O . MET A 1 82 ? -4.815 5.165 5.248 1.00 95.50 82 MET A O 1
ATOM 660 N N . ASP A 1 83 ? -4.837 6.947 6.604 1.00 94.12 83 ASP A N 1
ATOM 661 C CA . ASP A 1 83 ? -4.751 7.962 5.553 1.00 94.12 83 ASP A CA 1
ATOM 662 C C . ASP A 1 83 ? -3.449 7.858 4.745 1.00 94.12 83 ASP A C 1
ATOM 664 O O . ASP A 1 83 ? -3.481 7.900 3.519 1.00 94.12 83 ASP A O 1
ATOM 668 N N . VAL A 1 84 ? -2.312 7.650 5.413 1.00 94.62 84 VAL A N 1
ATOM 669 C CA . VAL A 1 84 ? -1.015 7.440 4.749 1.00 94.62 84 VAL A CA 1
ATOM 670 C C . VAL A 1 84 ? -1.001 6.124 3.970 1.00 94.62 84 VAL A C 1
ATOM 672 O O . VAL A 1 84 ? -0.570 6.113 2.821 1.00 94.62 84 VAL A O 1
ATOM 675 N N . VAL A 1 85 ? -1.509 5.034 4.558 1.00 95.62 85 VAL A N 1
ATOM 676 C CA . VAL A 1 85 ? -1.603 3.715 3.898 1.00 95.62 85 VAL A CA 1
ATOM 677 C C . VAL A 1 85 ? -2.465 3.799 2.632 1.00 95.62 85 VAL A C 1
ATOM 679 O O . VAL A 1 85 ? -2.080 3.294 1.576 1.00 95.62 85 VAL A O 1
ATOM 682 N N . TRP A 1 86 ? -3.609 4.479 2.723 1.00 96.75 86 TRP A N 1
ATOM 683 C CA . TRP A 1 86 ? -4.526 4.698 1.607 1.00 96.75 86 TRP A CA 1
ATOM 684 C C . TRP A 1 86 ? -3.902 5.558 0.502 1.00 96.75 86 TRP A C 1
ATOM 686 O O . TRP A 1 86 ? -3.952 5.196 -0.674 1.00 96.75 86 TRP A O 1
ATOM 696 N N . GLU A 1 87 ? -3.248 6.662 0.863 1.00 96.31 87 GLU A N 1
ATOM 697 C CA . GLU A 1 87 ? -2.572 7.536 -0.100 1.00 96.31 87 GLU A CA 1
ATOM 698 C C . GLU A 1 87 ? -1.366 6.870 -0.767 1.00 96.31 87 GLU A C 1
ATOM 700 O O . GLU A 1 87 ? -1.127 7.078 -1.963 1.00 96.31 87 GLU A O 1
ATOM 705 N N . HIS A 1 88 ? -0.633 6.035 -0.028 1.00 95.81 88 HIS A N 1
ATOM 706 C CA . HIS A 1 88 ? 0.443 5.223 -0.581 1.00 95.81 88 HIS A CA 1
ATOM 707 C C . HIS A 1 88 ? -0.110 4.272 -1.645 1.00 95.81 88 HIS A C 1
ATOM 709 O O . HIS A 1 88 ? 0.340 4.323 -2.792 1.00 95.81 88 HIS A O 1
ATOM 715 N N . ALA A 1 89 ? -1.147 3.496 -1.309 1.00 97.25 89 ALA A N 1
ATOM 716 C CA . ALA A 1 89 ? -1.795 2.573 -2.240 1.00 97.25 89 ALA A CA 1
ATOM 717 C C . ALA A 1 89 ? -2.293 3.291 -3.505 1.00 97.25 89 ALA A C 1
ATOM 719 O O . ALA A 1 89 ? -1.977 2.876 -4.621 1.00 97.25 89 ALA A O 1
ATOM 720 N N . ARG A 1 90 ? -2.987 4.427 -3.354 1.00 97.31 90 ARG A N 1
ATOM 721 C CA . ARG A 1 90 ? -3.471 5.244 -4.484 1.00 97.31 90 ARG A CA 1
ATOM 722 C C . ARG A 1 90 ? -2.350 5.789 -5.363 1.00 97.31 90 ARG A C 1
ATOM 724 O O . ARG A 1 90 ? -2.535 5.930 -6.569 1.00 97.31 90 ARG A O 1
ATOM 731 N N . THR A 1 91 ? -1.198 6.105 -4.780 1.00 96.56 91 THR A N 1
ATOM 732 C CA . THR A 1 91 ? -0.060 6.642 -5.537 1.00 96.56 91 THR A CA 1
ATOM 733 C C . THR A 1 91 ? 0.590 5.570 -6.412 1.00 96.56 91 THR A C 1
ATOM 735 O O . THR A 1 91 ? 0.963 5.848 -7.552 1.00 96.56 91 THR A O 1
ATOM 738 N N . ILE A 1 92 ? 0.715 4.342 -5.906 1.00 96.25 92 ILE A N 1
ATOM 739 C CA . ILE A 1 92 ? 1.449 3.262 -6.585 1.00 96.25 92 ILE A CA 1
ATOM 740 C C . ILE A 1 92 ? 0.558 2.348 -7.433 1.00 96.25 92 ILE A C 1
ATOM 742 O O . ILE A 1 92 ? 1.078 1.623 -8.280 1.00 96.25 92 ILE A O 1
ATOM 746 N N . ILE A 1 93 ? -0.769 2.363 -7.255 1.00 96.69 93 ILE A N 1
ATOM 747 C CA . ILE A 1 93 ? -1.649 1.397 -7.931 1.00 96.69 93 ILE A CA 1
ATOM 748 C C . ILE A 1 93 ? -1.592 1.512 -9.457 1.00 96.69 93 ILE A C 1
ATOM 750 O O . ILE A 1 93 ? -1.524 0.501 -10.149 1.00 96.69 93 ILE A O 1
ATOM 754 N N . THR A 1 94 ? -1.548 2.730 -10.000 1.00 95.12 94 THR A N 1
ATOM 755 C CA . THR A 1 94 ? -1.485 2.954 -11.450 1.00 95.12 94 THR A CA 1
ATOM 756 C C . THR A 1 94 ? -0.207 2.384 -12.075 1.00 95.12 94 THR A C 1
ATOM 758 O O . THR A 1 94 ? -0.327 1.578 -13.001 1.00 95.12 94 THR A O 1
ATOM 761 N N . PRO A 1 95 ? 1.013 2.723 -11.604 1.00 93.44 95 PRO A N 1
ATOM 762 C CA . PRO A 1 95 ? 2.225 2.114 -12.150 1.00 93.44 95 PRO A CA 1
ATOM 763 C C . PRO A 1 95 ? 2.294 0.600 -11.902 1.00 93.44 95 PRO A C 1
ATOM 765 O O . PRO A 1 95 ? 2.827 -0.118 -12.746 1.00 93.44 95 PRO A O 1
ATOM 768 N N . LEU A 1 96 ? 1.722 0.081 -10.808 1.00 93.06 96 LEU A N 1
ATOM 769 C CA . LEU A 1 96 ? 1.632 -1.365 -10.578 1.00 93.06 96 LEU A CA 1
ATOM 770 C C . LEU A 1 96 ? 0.715 -2.065 -11.595 1.00 93.06 96 LEU A C 1
ATOM 772 O O . LEU A 1 96 ? 1.130 -3.059 -12.189 1.00 93.06 96 LEU A O 1
ATOM 776 N N . LYS A 1 97 ? -0.475 -1.518 -11.877 1.00 93.62 97 LYS A N 1
ATOM 777 C CA . LYS A 1 97 ? -1.378 -2.035 -12.925 1.00 93.62 97 LYS A CA 1
ATOM 778 C C . LYS A 1 97 ? -0.726 -1.973 -14.308 1.00 93.62 97 LYS A C 1
ATOM 780 O O . LYS A 1 97 ? -0.837 -2.908 -15.096 1.00 93.62 97 LYS A O 1
ATOM 785 N N . GLN A 1 98 ? 0.027 -0.909 -14.598 1.00 89.06 98 GLN A N 1
ATOM 786 C CA . GLN A 1 98 ? 0.808 -0.819 -15.836 1.00 89.06 98 GLN A CA 1
ATOM 787 C C . GLN A 1 98 ? 1.871 -1.920 -15.922 1.00 89.06 98 GLN A C 1
ATOM 789 O O . GLN A 1 98 ? 2.019 -2.531 -16.980 1.00 89.06 98 GLN A O 1
ATOM 794 N N . ARG A 1 99 ? 2.597 -2.207 -14.832 1.00 85.75 99 ARG A N 1
ATOM 795 C CA . ARG A 1 99 ? 3.590 -3.296 -14.783 1.00 85.75 99 ARG A CA 1
ATOM 796 C C . ARG A 1 99 ? 2.955 -4.668 -14.982 1.00 85.75 99 ARG A C 1
ATOM 798 O O . ARG A 1 99 ? 3.541 -5.487 -15.682 1.00 85.75 99 ARG A O 1
ATOM 805 N N . GLU A 1 100 ? 1.780 -4.898 -14.410 1.00 84.69 100 GLU A N 1
ATOM 806 C CA . GLU A 1 100 ? 1.053 -6.162 -14.536 1.00 84.69 100 GLU A CA 1
ATOM 807 C C . GLU A 1 100 ? 0.582 -6.411 -15.975 1.00 84.69 100 GLU A C 1
ATOM 809 O O . GLU A 1 100 ? 0.840 -7.476 -16.530 1.00 84.69 100 GLU A O 1
ATOM 814 N N . VAL A 1 101 ? -0.012 -5.403 -16.621 1.00 82.25 101 VAL A N 1
ATOM 815 C CA . VAL A 1 101 ? -0.502 -5.519 -18.006 1.00 82.25 101 VAL A CA 1
ATOM 816 C C . VAL A 1 101 ? 0.643 -5.596 -19.021 1.00 82.25 101 VAL A C 1
ATOM 818 O O . VAL A 1 101 ? 0.565 -6.345 -19.992 1.00 82.25 101 VAL A O 1
ATOM 821 N N . SER A 1 102 ? 1.710 -4.817 -18.826 1.00 68.88 102 SER A N 1
ATOM 822 C CA . SER A 1 102 ? 2.803 -4.696 -19.806 1.00 68.88 102 SER A CA 1
ATOM 823 C C . SER A 1 102 ? 4.023 -5.576 -19.519 1.00 68.88 102 SER A C 1
ATOM 825 O O . SER A 1 102 ? 4.984 -5.527 -20.279 1.00 68.88 102 SER A O 1
ATOM 827 N N . GLY A 1 103 ? 4.040 -6.345 -18.422 1.00 62.84 103 GLY A N 1
ATOM 828 C CA . GLY A 1 103 ? 5.230 -7.080 -17.953 1.00 62.84 103 GLY A CA 1
ATOM 829 C C . GLY A 1 103 ? 6.387 -6.180 -17.480 1.00 62.84 103 GLY A C 1
ATOM 830 O O . GLY A 1 103 ? 7.492 -6.669 -17.194 1.00 62.84 103 GLY A O 1
ATOM 831 N N . GLY A 1 104 ? 6.119 -4.872 -17.374 1.00 57.00 104 GLY A N 1
ATOM 832 C CA . GLY A 1 104 ? 7.080 -3.800 -17.156 1.00 57.00 104 GLY A CA 1
ATOM 833 C C . GLY A 1 104 ? 7.757 -3.360 -18.455 1.00 57.00 104 GLY A C 1
ATOM 834 O O . GLY A 1 104 ? 8.022 -4.166 -19.342 1.00 57.00 104 GLY A O 1
ATOM 835 N N . VAL A 1 105 ? 8.149 -2.086 -18.514 1.00 54.00 105 VAL A N 1
ATOM 836 C CA . VAL A 1 105 ? 8.954 -1.436 -19.578 1.00 54.00 105 VAL A CA 1
ATOM 837 C C . VAL A 1 105 ? 10.326 -2.119 -19.809 1.00 54.00 105 VAL A C 1
ATOM 839 O O . VAL A 1 105 ? 11.136 -1.679 -20.613 1.00 54.00 105 VAL A O 1
ATOM 842 N N . ASP A 1 106 ? 10.574 -3.255 -19.157 1.00 59.38 106 ASP A N 1
ATOM 843 C CA . ASP A 1 106 ? 11.862 -3.916 -19.032 1.00 59.38 106 ASP A CA 1
ATOM 844 C C . ASP A 1 106 ? 11.862 -5.381 -19.508 1.00 59.38 106 ASP A C 1
ATOM 846 O O . ASP A 1 106 ? 12.786 -6.140 -19.218 1.00 59.38 106 ASP A O 1
ATOM 850 N N . ILE A 1 107 ? 10.851 -5.816 -20.279 1.00 60.25 107 ILE A N 1
ATOM 851 C CA . ILE A 1 107 ? 10.866 -7.142 -20.937 1.00 60.25 107 ILE A CA 1
ATOM 852 C C . ILE A 1 107 ? 12.148 -7.316 -21.766 1.00 60.25 107 ILE A C 1
ATOM 854 O O . ILE A 1 107 ? 12.721 -8.406 -21.805 1.00 60.25 107 ILE A O 1
ATOM 858 N N . ALA A 1 108 ? 12.636 -6.242 -22.393 1.00 61.81 108 ALA A N 1
ATOM 859 C CA . ALA A 1 108 ? 13.881 -6.254 -23.149 1.00 61.81 108 ALA A CA 1
ATOM 860 C C . ALA A 1 108 ? 15.107 -6.530 -22.259 1.00 61.81 108 ALA A C 1
ATOM 862 O O . ALA A 1 108 ? 15.900 -7.411 -22.604 1.00 61.81 108 ALA A O 1
ATOM 863 N N . ALA A 1 109 ? 15.250 -5.867 -21.104 1.00 67.25 109 ALA A N 1
ATOM 864 C CA . ALA A 1 109 ? 16.375 -6.140 -20.208 1.00 67.25 109 ALA A CA 1
ATOM 865 C C . ALA A 1 109 ? 16.225 -7.481 -19.486 1.00 67.25 109 ALA A C 1
ATOM 867 O O . ALA A 1 109 ? 17.212 -8.200 -19.349 1.00 67.25 109 ALA A O 1
ATOM 868 N N . LYS A 1 110 ? 15.003 -7.899 -19.126 1.00 67.62 110 LYS A N 1
ATOM 869 C CA . LYS A 1 110 ? 14.734 -9.255 -18.613 1.00 67.62 110 LYS A CA 1
ATOM 870 C C . LYS A 1 110 ? 15.133 -10.322 -19.636 1.00 67.62 110 LYS A C 1
ATOM 872 O O . LYS A 1 110 ? 15.799 -11.290 -19.279 1.00 67.62 110 LYS A O 1
ATOM 877 N N . LYS A 1 111 ? 14.809 -10.134 -20.920 1.00 70.81 111 LYS A N 1
ATOM 878 C CA . LYS A 1 111 ? 15.219 -11.037 -22.012 1.00 70.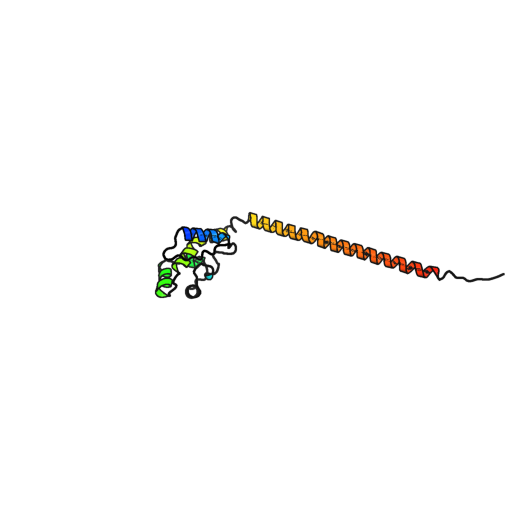81 111 LYS A CA 1
ATOM 879 C C . LYS A 1 111 ? 16.736 -11.030 -22.229 1.00 70.81 111 LYS A C 1
ATOM 881 O O . LYS A 1 111 ? 17.311 -12.090 -22.466 1.00 70.81 111 LYS A O 1
ATOM 886 N N . ALA A 1 112 ? 17.387 -9.871 -22.133 1.00 77.88 112 ALA A N 1
ATOM 887 C CA . ALA A 1 112 ? 18.844 -9.760 -22.224 1.00 77.88 112 ALA A CA 1
ATOM 888 C C . ALA A 1 112 ? 19.548 -10.443 -21.037 1.00 77.88 112 ALA A C 1
ATOM 890 O O . ALA A 1 112 ? 20.494 -11.200 -21.237 1.00 77.88 112 ALA A O 1
ATOM 891 N N . ALA A 1 113 ? 19.039 -10.258 -19.818 1.00 80.31 113 ALA A N 1
ATOM 892 C CA . ALA A 1 113 ? 19.547 -10.908 -18.615 1.00 80.31 113 ALA A CA 1
ATOM 893 C C . ALA A 1 113 ? 19.345 -12.431 -18.652 1.00 80.31 113 ALA A C 1
ATOM 895 O O . ALA A 1 113 ? 20.232 -13.174 -18.242 1.00 80.31 113 ALA A O 1
ATOM 896 N N . LEU A 1 114 ? 18.211 -12.908 -19.179 1.00 79.62 114 LEU A N 1
ATOM 897 C CA . LEU A 1 114 ? 17.977 -14.339 -19.389 1.00 79.62 114 LEU A CA 1
ATOM 898 C C . LEU A 1 114 ? 18.937 -14.931 -20.424 1.00 79.62 114 LEU A C 1
ATOM 900 O O . LEU A 1 114 ? 19.463 -16.010 -20.181 1.00 79.62 114 LEU A O 1
ATOM 904 N N . ARG A 1 115 ? 19.210 -14.227 -21.533 1.00 81.19 115 ARG A N 1
ATOM 905 C CA . ARG A 1 115 ? 20.217 -14.654 -22.523 1.00 81.19 115 ARG A CA 1
ATOM 906 C C . ARG A 1 115 ? 21.607 -14.737 -21.909 1.00 81.19 115 ARG A C 1
ATOM 908 O O . ARG A 1 115 ? 22.224 -15.784 -22.001 1.00 81.19 115 ARG A O 1
ATOM 915 N N . LYS A 1 116 ? 22.026 -13.705 -21.173 1.00 84.88 116 LYS A N 1
ATOM 916 C CA . LYS A 1 116 ? 23.316 -13.703 -20.476 1.00 84.88 116 LYS A CA 1
ATOM 917 C C . LYS A 1 116 ? 23.452 -14.874 -19.494 1.00 84.88 116 LYS A C 1
ATOM 919 O O . LYS A 1 116 ? 24.464 -15.558 -19.508 1.00 84.88 116 LYS A O 1
ATOM 924 N N . LYS A 1 117 ? 22.416 -15.155 -18.694 1.00 84.88 117 LYS A N 1
ATOM 925 C CA . LYS A 1 117 ? 22.401 -16.308 -17.772 1.00 84.88 117 LYS A CA 1
ATOM 926 C C . LYS A 1 117 ? 22.443 -17.657 -18.496 1.00 84.88 117 LYS A C 1
ATOM 928 O O . LYS A 1 117 ? 22.928 -18.634 -17.936 1.00 84.88 117 LYS A O 1
ATOM 933 N N . LEU A 1 118 ? 21.884 -17.732 -19.701 1.00 83.19 118 LEU A N 1
ATOM 934 C CA . LEU A 1 118 ? 21.918 -18.931 -20.532 1.00 83.19 118 LEU A CA 1
ATOM 935 C C . LEU A 1 118 ? 23.326 -19.107 -21.119 1.00 83.19 118 LEU A C 1
ATOM 937 O O . LEU A 1 118 ? 23.907 -20.173 -20.965 1.00 83.19 118 LEU A O 1
ATOM 941 N N . ASP A 1 119 ? 23.918 -18.044 -21.659 1.00 81.69 119 ASP A N 1
ATOM 942 C CA . ASP A 1 119 ? 25.293 -18.043 -22.170 1.00 81.69 119 ASP A CA 1
ATOM 943 C C . ASP A 1 119 ? 26.315 -18.385 -21.073 1.00 81.69 119 ASP A C 1
ATOM 945 O O . ASP A 1 119 ? 27.229 -19.165 -21.316 1.00 81.69 119 ASP A O 1
ATOM 949 N N . GLU A 1 120 ? 26.132 -17.886 -19.845 1.00 82.38 120 GLU A N 1
ATOM 950 C CA . GLU A 1 120 ? 26.957 -18.244 -18.681 1.00 82.38 120 GLU A CA 1
ATOM 951 C C . GLU A 1 120 ? 26.843 -19.741 -18.348 1.00 82.38 120 GLU A C 1
ATOM 953 O O . GLU A 1 120 ? 27.861 -20.416 -18.231 1.00 82.38 120 GLU A O 1
ATOM 958 N N . LYS A 1 121 ? 25.627 -20.303 -18.298 1.00 77.56 121 LYS A N 1
ATOM 959 C CA . LYS A 1 121 ? 25.426 -21.746 -18.058 1.00 77.56 121 LYS A CA 1
ATOM 960 C C . LYS A 1 121 ? 25.992 -22.629 -19.170 1.00 77.56 121 LYS A C 1
ATOM 962 O O . LYS A 1 121 ? 26.524 -23.700 -18.891 1.00 77.56 121 LYS A O 1
ATOM 967 N N . HIS A 1 122 ? 25.873 -22.207 -20.426 1.00 71.62 122 HIS A N 1
ATOM 968 C CA . HIS A 1 122 ? 26.457 -22.931 -21.556 1.00 71.62 122 HIS A CA 1
ATOM 969 C C . HIS A 1 122 ? 27.987 -22.788 -21.597 1.00 71.62 122 HIS A C 1
ATOM 971 O O . HIS A 1 122 ? 28.678 -23.742 -21.951 1.00 71.62 122 HIS A O 1
ATOM 977 N N . GLY A 1 123 ? 28.518 -21.639 -21.175 1.00 63.25 123 GLY A N 1
ATOM 978 C CA . GLY A 1 123 ? 29.947 -21.399 -20.994 1.00 63.25 123 GLY A CA 1
ATOM 979 C C . GLY A 1 123 ? 30.558 -22.177 -19.829 1.00 63.25 123 GLY A C 1
ATOM 980 O O . GLY A 1 123 ? 31.736 -22.494 -19.893 1.00 63.25 123 GLY A O 1
ATOM 981 N N . GLU A 1 124 ? 29.773 -22.530 -18.809 1.00 56.41 124 GLU A N 1
ATOM 982 C CA . GLU A 1 124 ? 30.183 -23.357 -17.660 1.00 56.41 124 GLU A CA 1
ATOM 983 C C . GLU A 1 124 ? 30.053 -24.869 -17.947 1.00 56.41 124 GLU A C 1
ATOM 985 O O . GLU A 1 124 ? 30.836 -25.678 -17.451 1.00 56.41 124 GLU A O 1
ATOM 990 N N . ALA A 1 125 ? 29.131 -25.263 -18.834 1.00 51.66 125 ALA A N 1
ATOM 991 C CA . ALA A 1 125 ? 29.022 -26.636 -19.334 1.00 51.66 125 ALA A CA 1
ATOM 992 C C . ALA A 1 125 ? 30.148 -27.020 -20.318 1.00 51.66 125 ALA A C 1
ATOM 994 O O . ALA A 1 125 ? 30.508 -28.193 -20.414 1.00 51.66 125 ALA A O 1
ATOM 995 N N . ALA A 1 126 ? 30.724 -26.051 -21.037 1.00 51.50 126 ALA A N 1
ATOM 996 C CA . ALA A 1 126 ? 31.832 -26.280 -21.967 1.00 51.50 126 ALA A CA 1
ATOM 997 C C . ALA A 1 126 ? 33.138 -26.773 -21.294 1.00 51.50 126 ALA A C 1
ATOM 999 O O . ALA A 1 126 ? 33.692 -27.763 -21.776 1.00 51.50 126 ALA A O 1
ATOM 1000 N N . PRO A 1 127 ? 33.637 -26.179 -20.188 1.00 52.22 127 PRO A N 1
ATOM 1001 C CA . PRO A 1 127 ? 34.810 -26.689 -19.487 1.00 52.22 127 PRO A CA 1
ATOM 1002 C C . PRO A 1 127 ? 34.516 -27.998 -18.751 1.00 52.22 127 PRO A C 1
ATOM 1004 O O . PRO A 1 127 ? 35.366 -28.874 -18.772 1.00 52.22 127 PRO A O 1
ATOM 1007 N N . ALA A 1 128 ? 33.315 -28.197 -18.193 1.00 53.03 128 ALA A N 1
ATOM 1008 C CA . ALA A 1 128 ? 32.960 -29.455 -17.526 1.00 53.03 128 ALA A CA 1
ATOM 1009 C C . ALA A 1 128 ? 32.881 -30.648 -18.503 1.00 53.03 128 ALA A C 1
ATOM 1011 O O . ALA A 1 128 ? 33.331 -31.751 -18.185 1.00 53.03 128 ALA A O 1
ATOM 1012 N N . ALA A 1 129 ? 32.361 -30.431 -19.718 1.00 52.25 129 ALA A N 1
ATOM 1013 C CA . ALA A 1 129 ? 32.369 -31.439 -20.779 1.00 52.25 129 ALA A CA 1
ATOM 1014 C C . ALA A 1 129 ? 33.783 -31.677 -21.337 1.00 52.25 129 ALA A C 1
ATOM 1016 O O . ALA A 1 129 ? 34.142 -32.818 -21.620 1.00 52.25 129 ALA A O 1
ATOM 1017 N N . ALA A 1 130 ? 34.608 -30.628 -21.445 1.00 55.06 130 ALA A N 1
ATOM 1018 C CA . ALA A 1 130 ? 36.008 -30.755 -21.844 1.00 55.06 130 ALA A CA 1
ATOM 1019 C C . ALA A 1 130 ? 36.845 -31.502 -20.790 1.00 55.06 130 ALA A C 1
ATOM 1021 O O . ALA A 1 130 ? 37.677 -32.330 -21.150 1.00 55.06 130 ALA A O 1
ATOM 1022 N N . GLU A 1 131 ? 36.606 -31.274 -19.500 1.00 54.19 131 GLU A N 1
ATOM 1023 C CA . GLU A 1 131 ? 37.301 -31.937 -18.390 1.00 54.19 131 GLU A CA 1
ATOM 1024 C C . GLU A 1 131 ? 36.864 -33.405 -18.241 1.00 54.19 131 GLU A C 1
ATOM 1026 O O . GLU A 1 131 ? 37.705 -34.285 -18.048 1.00 54.19 131 GLU A O 1
ATOM 1031 N N . SER A 1 132 ? 35.576 -33.703 -18.459 1.00 55.47 132 SER A N 1
ATOM 1032 C CA . SER A 1 132 ? 35.060 -35.083 -18.526 1.00 55.47 132 SER A CA 1
ATOM 1033 C C . SER A 1 132 ? 35.620 -35.852 -19.732 1.00 55.47 132 SER A C 1
ATOM 1035 O O . SER A 1 132 ? 36.061 -36.989 -19.594 1.00 55.47 132 SER A O 1
ATOM 1037 N N . ALA A 1 133 ? 35.713 -35.209 -20.902 1.00 57.53 133 ALA A N 1
ATOM 1038 C CA . ALA A 1 133 ? 36.334 -35.807 -22.086 1.00 57.53 133 ALA A CA 1
ATOM 1039 C C . ALA A 1 133 ? 37.856 -35.993 -21.925 1.00 57.53 133 ALA A C 1
ATOM 1041 O O . ALA A 1 133 ? 38.423 -36.973 -22.406 1.00 57.53 133 ALA A O 1
ATOM 1042 N N . SER A 1 134 ? 38.528 -35.075 -21.222 1.00 56.62 134 SER A N 1
ATOM 1043 C CA . SER A 1 134 ? 39.970 -35.157 -20.945 1.00 56.62 134 SER A CA 1
ATOM 1044 C C . SER A 1 134 ? 40.301 -36.271 -19.947 1.00 56.62 134 SER A C 1
ATOM 1046 O O . SER A 1 134 ? 41.299 -36.971 -20.113 1.00 56.62 134 SER A O 1
ATOM 1048 N N . THR A 1 135 ? 39.458 -36.465 -18.930 1.00 57.66 135 THR A N 1
ATOM 1049 C CA . THR A 1 135 ? 39.615 -37.534 -17.930 1.00 57.66 135 THR A CA 1
ATOM 1050 C C . THR A 1 135 ? 39.276 -38.915 -18.493 1.00 57.66 135 THR A C 1
ATOM 1052 O O . THR A 1 135 ? 40.003 -39.867 -18.205 1.00 57.66 135 THR A O 1
ATOM 1055 N N . GLU A 1 136 ? 38.269 -39.038 -19.363 1.00 56.94 136 GLU A N 1
ATOM 1056 C CA . GLU A 1 136 ? 38.014 -40.278 -20.117 1.00 56.94 136 GLU A CA 1
ATOM 1057 C C . GLU A 1 136 ? 39.150 -40.608 -21.094 1.00 56.94 136 GLU A C 1
ATOM 1059 O O . GLU A 1 136 ? 39.591 -41.757 -21.156 1.00 56.94 136 GLU A O 1
ATOM 1064 N N . ALA A 1 137 ? 39.694 -39.609 -21.801 1.00 56.91 137 ALA A N 1
ATOM 1065 C CA . ALA A 1 137 ? 40.826 -39.811 -22.704 1.00 56.91 137 ALA A CA 1
ATOM 1066 C C . ALA A 1 137 ? 42.094 -40.275 -21.961 1.00 56.91 137 ALA A C 1
ATOM 1068 O O . ALA A 1 137 ? 42.784 -41.175 -22.443 1.00 56.91 137 ALA A O 1
ATOM 1069 N N . HIS A 1 138 ? 42.382 -39.712 -20.778 1.00 56.12 138 HIS A N 1
ATOM 1070 C CA . HIS A 1 138 ? 43.502 -40.139 -19.925 1.00 56.12 138 HIS A CA 1
ATOM 1071 C C . HIS A 1 138 ? 43.296 -41.533 -19.325 1.00 56.12 138 HIS A C 1
ATOM 1073 O O . HIS A 1 138 ? 44.243 -42.311 -19.224 1.00 56.12 138 HIS A O 1
ATOM 1079 N N . ARG A 1 139 ? 42.058 -41.882 -18.958 1.00 54.50 139 ARG A N 1
ATOM 1080 C CA . ARG A 1 139 ? 41.731 -43.223 -18.466 1.00 54.50 139 ARG A CA 1
ATOM 1081 C C . ARG A 1 139 ? 41.902 -44.285 -19.554 1.00 54.50 139 ARG A C 1
ATOM 1083 O O . ARG A 1 139 ? 42.528 -45.305 -19.294 1.00 54.50 139 ARG A O 1
ATOM 1090 N N . GLY A 1 140 ? 41.437 -44.014 -20.775 1.00 56.47 140 GLY A N 1
ATOM 1091 C CA . GLY A 1 140 ? 41.610 -44.925 -21.912 1.00 56.47 140 GLY A CA 1
ATOM 1092 C C . GLY A 1 140 ? 43.076 -45.129 -22.319 1.00 56.47 140 GLY A C 1
ATOM 1093 O O . GLY A 1 140 ? 43.451 -46.225 -22.723 1.00 56.47 140 GLY A O 1
ATOM 1094 N N . THR A 1 141 ? 43.933 -44.112 -22.163 1.00 57.44 141 THR A N 1
ATOM 1095 C CA . THR A 1 141 ? 45.383 -44.257 -22.409 1.00 57.44 141 THR A CA 1
ATOM 1096 C C . THR A 1 141 ? 46.110 -44.984 -21.277 1.00 57.44 141 THR A C 1
ATOM 1098 O O . THR A 1 141 ? 47.032 -45.748 -21.552 1.00 57.44 141 THR A O 1
ATOM 1101 N N . ALA A 1 142 ? 45.690 -44.802 -20.021 1.00 54.84 142 ALA A N 1
ATOM 1102 C CA . ALA A 1 142 ? 46.247 -45.536 -18.885 1.00 54.84 142 ALA A CA 1
ATOM 1103 C C . ALA A 1 142 ? 45.868 -47.028 -18.910 1.00 54.84 142 ALA A C 1
ATOM 1105 O O . ALA A 1 142 ? 46.712 -47.871 -18.622 1.00 54.84 142 ALA A O 1
ATOM 1106 N N . GLU A 1 143 ? 44.635 -47.368 -19.296 1.00 51.16 143 GLU A N 1
ATOM 1107 C CA . GLU A 1 143 ? 44.183 -48.763 -19.409 1.00 51.16 143 GLU A CA 1
ATOM 1108 C C . GLU A 1 143 ? 44.871 -49.491 -20.585 1.00 51.16 143 GLU A C 1
ATOM 1110 O O . GLU A 1 143 ? 45.276 -50.640 -20.429 1.00 51.16 143 GLU A O 1
ATOM 1115 N N . ALA A 1 144 ? 45.136 -48.808 -21.707 1.00 53.16 144 ALA A N 1
ATOM 1116 C CA . ALA A 1 144 ? 45.882 -4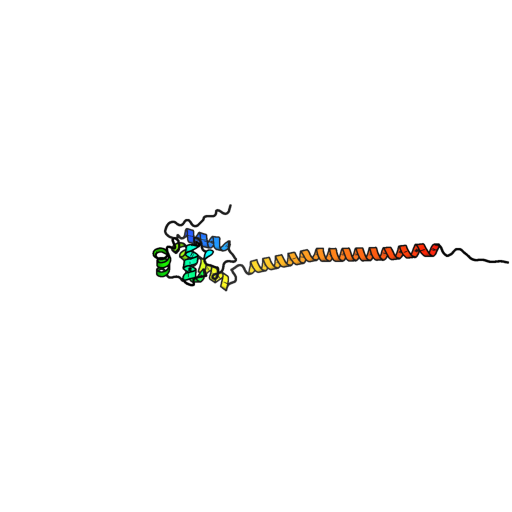9.379 -22.837 1.00 53.16 144 ALA A CA 1
ATOM 1117 C C . ALA A 1 144 ? 47.377 -49.628 -22.538 1.00 53.16 144 ALA A C 1
ATOM 1119 O O . ALA A 1 144 ? 47.962 -50.568 -23.068 1.00 53.16 144 ALA A O 1
ATOM 1120 N N . ALA A 1 145 ? 48.003 -48.816 -21.678 1.00 52.09 145 ALA A N 1
ATOM 1121 C CA . ALA A 1 145 ? 49.409 -48.996 -21.300 1.00 52.09 145 ALA A CA 1
ATOM 1122 C C . ALA A 1 145 ? 49.632 -50.180 -20.337 1.00 52.09 145 ALA A C 1
ATOM 1124 O O . ALA A 1 145 ? 50.714 -50.764 -20.322 1.00 52.09 145 ALA A O 1
ATOM 1125 N N . VAL A 1 146 ? 48.619 -50.560 -19.549 1.00 52.94 146 VAL A N 1
ATOM 1126 C CA . VAL A 1 146 ? 48.710 -51.687 -18.602 1.00 52.94 146 VAL A CA 1
ATOM 1127 C C . VAL A 1 146 ? 48.607 -53.045 -19.313 1.00 52.94 146 VAL A C 1
ATOM 1129 O O . VAL A 1 146 ? 49.173 -54.026 -18.829 1.00 52.94 146 VAL A O 1
ATOM 1132 N N . GLU A 1 147 ? 47.950 -53.121 -20.475 1.00 50.91 147 GLU A N 1
ATOM 1133 C CA . GLU A 1 147 ? 47.860 -54.375 -21.240 1.00 50.91 147 GLU A CA 1
ATOM 1134 C C . GLU A 1 147 ? 49.156 -54.733 -21.995 1.00 50.91 147 GLU A C 1
ATOM 1136 O O . GLU A 1 147 ? 49.431 -55.919 -22.178 1.00 50.91 147 GLU A O 1
ATOM 1141 N N . ASP A 1 148 ? 49.997 -53.758 -22.363 1.00 49.38 148 ASP A N 1
ATOM 1142 C CA . ASP A 1 148 ? 51.222 -54.021 -23.144 1.00 49.38 148 ASP A CA 1
ATOM 1143 C C . ASP A 1 148 ? 52.415 -54.466 -22.260 1.00 49.38 148 ASP A C 1
ATOM 1145 O O . ASP A 1 148 ? 53.209 -55.328 -22.642 1.00 49.38 148 ASP A O 1
ATOM 1149 N N . GLU A 1 149 ? 52.512 -53.985 -21.011 1.00 47.75 149 GLU A N 1
ATOM 1150 C CA . GLU A 1 149 ? 53.577 -54.418 -20.082 1.00 47.75 149 GLU A CA 1
ATOM 1151 C C . GLU A 1 149 ? 53.326 -55.804 -19.452 1.00 47.75 149 GLU A C 1
ATOM 1153 O O . GLU A 1 149 ? 54.273 -56.495 -19.059 1.00 47.75 149 GLU A O 1
ATOM 1158 N N . ALA A 1 150 ? 52.068 -56.255 -19.374 1.00 49.31 150 ALA A N 1
ATOM 1159 C CA . ALA A 1 150 ? 51.722 -57.541 -18.762 1.00 49.31 150 ALA A CA 1
ATOM 1160 C C . ALA A 1 150 ? 51.990 -58.754 -19.679 1.00 49.31 150 ALA A C 1
ATOM 1162 O O . ALA A 1 150 ? 52.179 -59.868 -19.181 1.00 49.31 150 ALA A O 1
ATOM 1163 N N . VAL A 1 151 ? 52.047 -58.561 -21.003 1.00 49.75 151 VAL A N 1
ATOM 1164 C CA . VAL A 1 151 ? 52.241 -59.655 -21.977 1.00 49.75 151 VAL A CA 1
ATOM 1165 C C . VAL A 1 151 ? 53.722 -59.855 -22.336 1.00 49.75 151 VAL A C 1
ATOM 1167 O O . VAL A 1 151 ? 54.147 -60.989 -22.571 1.00 49.75 151 VAL A O 1
ATOM 1170 N N . GLY A 1 152 ? 54.543 -58.798 -22.292 1.00 50.62 152 GLY A N 1
ATOM 1171 C CA . GLY A 1 152 ? 55.967 -58.868 -22.650 1.00 50.62 152 GLY A CA 1
ATOM 1172 C C . GLY A 1 152 ? 56.837 -59.687 -21.686 1.00 50.62 152 GLY A C 1
ATOM 1173 O O . GLY A 1 152 ? 57.771 -60.362 -22.114 1.00 50.62 152 GLY A O 1
ATOM 1174 N N . ASN A 1 153 ? 56.509 -59.706 -20.389 1.00 48.66 153 ASN A N 1
ATOM 1175 C CA . ASN A 1 153 ? 57.370 -60.321 -19.365 1.00 48.66 153 ASN A CA 1
ATOM 1176 C C . ASN A 1 153 ? 57.146 -61.830 -19.128 1.00 48.66 153 ASN A C 1
ATOM 1178 O O . ASN A 1 153 ? 57.916 -62.454 -18.395 1.00 48.66 153 ASN A O 1
ATOM 1182 N N . ILE A 1 154 ? 56.123 -62.447 -19.733 1.00 50.81 154 ILE A N 1
ATOM 1183 C CA . ILE A 1 154 ? 55.826 -63.886 -19.566 1.00 50.81 154 ILE A CA 1
ATOM 1184 C C . ILE A 1 154 ? 56.462 -64.764 -20.656 1.00 50.81 154 ILE A C 1
ATOM 1186 O O . ILE A 1 154 ? 56.720 -65.946 -20.418 1.00 50.81 154 ILE A O 1
ATOM 1190 N N . VAL A 1 155 ? 56.774 -64.204 -21.829 1.00 52.28 155 VAL A N 1
ATOM 1191 C CA . VAL A 1 155 ? 57.226 -64.992 -22.992 1.00 52.28 155 VAL A CA 1
ATOM 1192 C C . VAL A 1 155 ? 58.740 -65.251 -22.990 1.00 52.28 155 VAL A C 1
ATOM 1194 O O . VAL A 1 155 ? 59.180 -66.278 -23.506 1.00 52.28 155 VAL A O 1
ATOM 1197 N N . ASP A 1 156 ? 59.545 -64.430 -22.310 1.00 49.06 156 ASP A N 1
ATOM 1198 C CA . ASP A 1 156 ? 61.012 -64.587 -22.311 1.00 49.06 156 ASP A CA 1
ATOM 1199 C C . ASP A 1 156 ? 61.535 -65.702 -21.380 1.00 49.06 156 ASP A C 1
ATOM 1201 O O . ASP A 1 156 ? 62.709 -66.075 -21.414 1.00 49.06 156 ASP A O 1
ATOM 1205 N N . ARG A 1 157 ? 60.664 -66.303 -20.555 1.00 52.78 157 ARG A N 1
ATOM 1206 C CA . ARG A 1 157 ? 61.055 -67.343 -19.584 1.00 52.78 157 ARG A CA 1
ATOM 1207 C C . ARG A 1 157 ? 60.838 -68.786 -20.071 1.00 52.78 157 ARG A C 1
ATOM 1209 O O . ARG A 1 157 ? 61.211 -69.710 -19.351 1.00 52.78 157 ARG A O 1
ATOM 1216 N N . MET A 1 158 ? 60.277 -69.014 -21.269 1.00 48.56 158 MET A N 1
ATOM 1217 C CA . MET A 1 158 ? 59.932 -70.369 -21.756 1.00 48.56 158 MET A CA 1
ATOM 1218 C C . MET A 1 158 ? 60.693 -70.887 -22.992 1.00 48.56 158 MET A C 1
ATOM 1220 O O . MET A 1 158 ? 60.523 -72.055 -23.331 1.00 48.56 158 MET A O 1
ATOM 1224 N N . SER A 1 159 ? 61.613 -70.133 -23.605 1.00 51.16 159 SER A N 1
ATOM 1225 C CA . SER A 1 159 ? 62.445 -70.663 -24.717 1.00 51.16 159 SER A CA 1
ATOM 1226 C C . SER A 1 159 ? 63.705 -71.422 -24.264 1.00 51.16 159 SER A C 1
ATOM 1228 O O . SER A 1 159 ? 64.603 -71.719 -25.053 1.00 51.16 159 SER A O 1
ATOM 1230 N N . GLY A 1 160 ? 63.760 -71.800 -22.984 1.00 48.62 160 GLY A N 1
ATOM 1231 C CA . GLY A 1 160 ? 64.755 -72.702 -22.415 1.00 48.62 160 GLY A CA 1
ATOM 1232 C C . GLY A 1 160 ? 64.455 -74.177 -22.690 1.00 48.62 160 GLY A C 1
ATOM 1233 O O . GLY A 1 160 ? 64.051 -74.898 -21.786 1.00 48.62 160 GLY A O 1
ATOM 1234 N N . GLY A 1 161 ? 64.752 -74.621 -23.913 1.00 48.97 161 GLY A N 1
ATOM 1235 C CA . GLY A 1 161 ? 65.324 -75.943 -24.186 1.00 48.97 161 GLY A CA 1
ATOM 1236 C C . GLY A 1 161 ? 64.391 -77.155 -24.321 1.00 48.97 161 GLY A C 1
ATOM 1237 O O . GLY A 1 161 ? 63.562 -77.450 -23.466 1.00 48.97 161 GLY A O 1
ATOM 1238 N N . LYS A 1 162 ? 64.697 -77.996 -25.320 1.00 40.56 162 LYS A N 1
ATOM 1239 C CA . LYS A 1 162 ? 65.102 -79.389 -25.052 1.00 40.56 162 LYS A CA 1
ATOM 1240 C C . LYS A 1 162 ? 65.869 -80.040 -26.235 1.00 40.56 162 LYS A C 1
ATOM 1242 O O . LYS A 1 162 ? 65.681 -79.617 -27.370 1.00 40.56 162 LYS A O 1
ATOM 1247 N N . PRO A 1 163 ? 66.749 -81.030 -25.951 1.00 53.62 163 PRO A N 1
ATOM 1248 C CA . PRO A 1 163 ? 67.693 -81.724 -26.859 1.00 53.62 163 PRO A CA 1
ATOM 1249 C C . PRO A 1 163 ? 67.009 -82.997 -27.471 1.00 53.62 163 PRO A C 1
ATOM 1251 O O . PRO A 1 163 ? 65.780 -83.027 -27.368 1.00 53.62 163 PRO A O 1
ATOM 1254 N N . PRO A 1 164 ? 67.654 -84.079 -28.020 1.00 48.81 164 PRO A N 1
ATOM 1255 C CA . PRO A 1 164 ? 69.084 -84.465 -28.050 1.00 48.81 164 PRO A CA 1
ATOM 1256 C C . PRO A 1 164 ? 69.666 -85.188 -29.310 1.00 48.81 164 PRO A C 1
ATOM 1258 O O . PRO A 1 164 ? 68.949 -85.647 -30.185 1.00 48.81 164 PRO A O 1
ATOM 1261 N N . ARG A 1 165 ? 71.008 -85.352 -29.263 1.00 39.50 165 ARG A N 1
ATOM 1262 C CA . ARG A 1 165 ? 71.894 -86.477 -29.687 1.00 39.50 165 ARG A CA 1
ATOM 1263 C C . ARG A 1 165 ? 71.840 -87.062 -31.115 1.00 39.50 165 ARG A C 1
ATOM 1265 O O . ARG A 1 165 ? 70.885 -87.744 -31.464 1.00 39.50 165 ARG A O 1
ATOM 1272 N N . ALA A 1 166 ? 73.006 -87.057 -31.773 1.00 41.62 166 ALA A N 1
ATOM 1273 C CA . ALA A 1 166 ? 73.860 -88.243 -31.966 1.00 41.62 166 ALA A CA 1
ATOM 1274 C C . ALA A 1 166 ? 75.331 -87.804 -32.040 1.00 41.62 166 ALA A C 1
ATOM 1276 O O . ALA A 1 166 ? 75.574 -86.740 -32.649 1.00 41.62 166 ALA A O 1
#